Protein AF-A0A4R9PK63-F1 (afdb_monomer_lite)

Sequence (106 aa):
GRGILPVNWTAHPTALLPLWLADDSGAPYLGDPRRALARILDRYAALGLTPVTATELEFYLVDPTSQRPVGPVSPVTGRRLDSDAALSIDEVDDFEAFIHDIYEAC

Radius of gyration: 20.87 Å; chains: 1; bounding box: 40×35×47 Å

Foldseek 3Di:
DDAWAWDPPDPDTDIDGDDFDADPVRHGDPVGVVVVVVVVQVVCVVVVHDDDDDDDDDDADADPVDPDGFADQQPPPRHGPPDDPVPDPVSCVSCVVVVVVVVVVD

Secondary structure (DSSP, 8-state):
----EEETTSSS-EEE-----B-TTSPBPTT-HHHHHHHHHHHHHHTT---------------TTSSS--PPBPTTT--B--S--TT-HHHHHHTHHHHHHHHHH-

pLDDT: mean 90.84, std 6.22, range [65.94, 98.5]

Structure (mmCIF, N/CA/C/O backbone):
data_AF-A0A4R9PK63-F1
#
_entry.id   AF-A0A4R9PK63-F1
#
loop_
_atom_site.group_PDB
_atom_site.id
_atom_site.type_symbol
_atom_site.label_atom_id
_atom_site.label_alt_id
_atom_site.label_comp_id
_atom_site.label_asym_id
_atom_site.label_entity_id
_atom_site.label_seq_id
_atom_site.pdbx_PDB_ins_code
_atom_site.Cartn_x
_atom_site.Cartn_y
_atom_site.Cartn_z
_atom_site.occupancy
_atom_site.B_iso_or_equiv
_atom_site.auth_seq_id
_atom_site.auth_comp_id
_atom_site.auth_asym_id
_atom_site.auth_atom_id
_atom_site.pdbx_PDB_model_num
ATOM 1 N N . GLY A 1 1 ? 3.660 2.720 -17.325 1.00 69.19 1 GLY A N 1
ATOM 2 C CA . GLY A 1 1 ? 3.384 2.991 -15.897 1.00 69.19 1 GLY A CA 1
ATOM 3 C C . GLY A 1 1 ? 1.888 2.950 -15.661 1.00 69.19 1 GLY A C 1
ATOM 4 O O . GLY A 1 1 ? 1.151 2.940 -16.639 1.00 69.19 1 GLY A O 1
ATOM 5 N N . ARG A 1 2 ? 1.438 2.912 -14.402 1.00 80.12 2 ARG A N 1
ATOM 6 C CA . ARG A 1 2 ? 0.006 3.031 -14.078 1.00 80.12 2 ARG A CA 1
ATOM 7 C C . ARG A 1 2 ? -0.500 4.412 -14.529 1.00 80.12 2 ARG A C 1
ATOM 9 O O . ARG A 1 2 ? 0.245 5.384 -14.412 1.00 80.12 2 ARG A O 1
ATOM 16 N N . GLY A 1 3 ? -1.698 4.460 -15.115 1.00 88.50 3 GLY A N 1
ATOM 17 C CA . GLY A 1 3 ? -2.320 5.694 -15.606 1.00 88.50 3 GLY A CA 1
ATOM 18 C C . GLY A 1 3 ? -2.811 6.608 -14.479 1.00 88.50 3 GLY A C 1
ATOM 19 O O . GLY A 1 3 ? -2.481 6.396 -13.313 1.00 88.50 3 GLY A O 1
ATOM 20 N N . ILE A 1 4 ? -3.609 7.615 -14.839 1.00 93.44 4 ILE A N 1
ATOM 21 C CA . ILE A 1 4 ? -4.289 8.498 -13.880 1.00 93.44 4 ILE A CA 1
ATOM 22 C C . ILE A 1 4 ? -5.235 7.661 -13.009 1.00 93.44 4 ILE A C 1
ATOM 24 O O . ILE A 1 4 ? -5.991 6.847 -13.537 1.00 93.44 4 ILE A O 1
ATOM 28 N N . LEU A 1 5 ? -5.196 7.871 -11.692 1.00 92.94 5 LEU A N 1
ATOM 29 C CA . LEU A 1 5 ? -6.067 7.192 -10.732 1.00 92.94 5 LEU A CA 1
ATOM 30 C C . LEU A 1 5 ? -7.060 8.186 -10.122 1.00 92.94 5 LEU A C 1
ATOM 32 O O . LEU A 1 5 ? -6.625 9.237 -9.646 1.00 92.94 5 LEU A O 1
ATOM 36 N N . PRO A 1 6 ? -8.371 7.890 -10.124 1.00 92.44 6 PRO A N 1
ATOM 37 C CA . PRO A 1 6 ? -9.338 8.724 -9.426 1.00 92.44 6 PRO A CA 1
ATOM 38 C C . PRO A 1 6 ? -9.106 8.648 -7.914 1.00 92.44 6 PRO A C 1
ATOM 40 O O . PRO A 1 6 ? -8.787 7.590 -7.378 1.00 92.44 6 PRO A O 1
ATOM 43 N N . VAL A 1 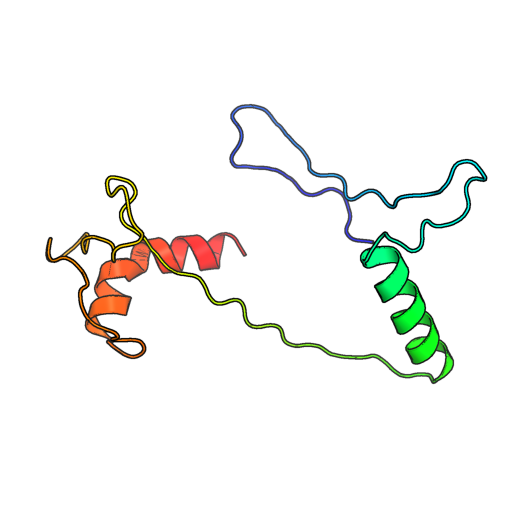7 ? -9.282 9.777 -7.232 1.00 94.00 7 VAL A N 1
ATOM 44 C CA . VAL A 1 7 ? -9.260 9.879 -5.770 1.00 94.00 7 VAL A CA 1
ATOM 45 C C . VAL A 1 7 ? -10.678 10.234 -5.334 1.00 94.00 7 VAL A C 1
ATOM 47 O O . VAL A 1 7 ? -11.088 11.392 -5.371 1.00 94.00 7 VAL A O 1
ATOM 50 N N . ASN A 1 8 ? -11.462 9.210 -5.011 1.00 89.88 8 ASN A N 1
ATOM 51 C CA . ASN A 1 8 ? -12.904 9.299 -4.753 1.00 89.88 8 ASN A CA 1
ATOM 52 C C . ASN A 1 8 ? -13.260 9.610 -3.289 1.00 89.88 8 ASN A C 1
ATOM 54 O O . ASN A 1 8 ? -14.432 9.796 -2.981 1.00 89.88 8 ASN A O 1
ATOM 58 N N . TRP A 1 9 ? -12.267 9.714 -2.402 1.00 88.19 9 TRP A N 1
ATOM 59 C CA . TRP A 1 9 ? -12.457 10.029 -0.980 1.00 88.19 9 TRP A CA 1
ATOM 60 C C . TRP A 1 9 ? -12.223 11.508 -0.623 1.00 88.19 9 TRP A C 1
ATOM 62 O O . TRP A 1 9 ? -12.240 11.881 0.548 1.00 88.19 9 TRP A O 1
ATOM 72 N N . THR A 1 10 ? -11.977 12.375 -1.608 1.00 94.06 10 THR A N 1
ATOM 73 C CA . THR A 1 10 ? -11.774 13.818 -1.395 1.00 94.06 10 THR A CA 1
ATOM 74 C C . THR A 1 10 ? -13.033 14.621 -1.710 1.00 94.06 10 THR A C 1
ATOM 76 O O . THR A 1 10 ? -13.775 14.289 -2.628 1.00 94.06 10 THR A O 1
ATOM 79 N N . ALA A 1 11 ? -13.233 15.745 -1.013 1.00 94.00 11 ALA A N 1
ATOM 80 C CA . ALA A 1 11 ? -14.398 16.621 -1.203 1.00 94.00 11 ALA A CA 1
ATOM 81 C C . ALA A 1 11 ? -14.506 17.254 -2.607 1.00 94.00 11 ALA A C 1
ATOM 83 O O . ALA A 1 11 ? -15.580 17.694 -3.014 1.00 94.00 11 ALA A O 1
ATOM 84 N N . HIS A 1 12 ? -13.400 17.311 -3.352 1.00 96.12 12 HIS A N 1
ATOM 85 C CA . HIS A 1 12 ? -13.357 17.806 -4.725 1.00 96.12 12 HIS A CA 1
ATOM 86 C C . HIS A 1 12 ? -12.831 16.720 -5.669 1.00 96.12 12 HIS A C 1
ATOM 88 O O . HIS A 1 12 ? -11.983 15.928 -5.242 1.00 96.12 12 HIS A O 1
ATOM 94 N N . PRO A 1 13 ? -13.271 16.695 -6.945 1.00 94.50 13 PRO A N 1
ATOM 95 C CA . PRO A 1 13 ? -12.745 15.770 -7.943 1.00 94.50 13 PRO A CA 1
ATOM 96 C C . PRO A 1 13 ? -11.221 15.865 -8.032 1.00 94.50 13 PRO A C 1
ATOM 98 O O . PRO A 1 13 ? -10.675 16.882 -8.461 1.00 94.50 13 PRO A O 1
ATOM 101 N N . THR A 1 14 ? -10.543 14.804 -7.603 1.00 96.62 14 THR A N 1
ATOM 102 C CA . THR A 1 14 ? -9.083 14.750 -7.499 1.00 96.62 14 THR A CA 1
ATOM 103 C C . THR A 1 14 ? -8.571 13.515 -8.226 1.00 96.62 14 THR A C 1
ATOM 105 O O . THR A 1 14 ? -9.244 12.485 -8.301 1.00 96.62 14 THR A O 1
ATOM 108 N N . ALA A 1 15 ? -7.368 13.622 -8.784 1.00 95.69 15 ALA A N 1
ATOM 109 C CA . ALA A 1 15 ? -6.708 12.527 -9.468 1.00 95.69 15 ALA A CA 1
ATOM 110 C C . ALA A 1 15 ? -5.245 12.419 -9.030 1.00 95.69 15 ALA A C 1
ATOM 112 O O . ALA A 1 15 ? -4.549 13.428 -8.902 1.00 95.69 15 ALA A O 1
ATOM 113 N N . LEU A 1 16 ? -4.773 11.190 -8.834 1.00 95.06 16 LEU A N 1
ATOM 114 C CA . LEU A 1 16 ? -3.374 10.879 -8.581 1.00 95.06 16 LEU A CA 1
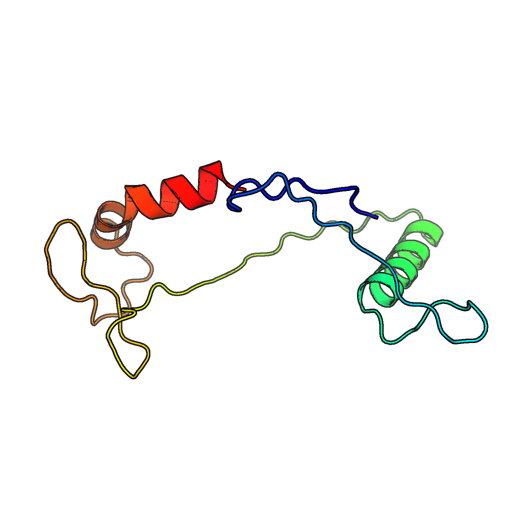ATOM 115 C C . LEU A 1 16 ? -2.701 10.519 -9.909 1.00 95.06 16 LEU A C 1
ATOM 117 O O . LEU A 1 16 ? -3.105 9.573 -10.588 1.00 95.06 16 LEU A O 1
ATOM 121 N N . LEU A 1 17 ? -1.654 11.266 -10.269 1.00 94.56 17 LEU A N 1
ATOM 122 C CA . LEU A 1 17 ? -0.818 10.998 -11.439 1.00 94.56 17 LEU A CA 1
ATOM 123 C C . LEU A 1 17 ? 0.570 10.505 -10.995 1.00 94.56 17 LEU A C 1
ATOM 125 O O . LEU A 1 17 ? 1.355 11.294 -10.469 1.00 94.56 17 LEU A O 1
ATOM 129 N N . PRO A 1 18 ? 0.916 9.224 -11.217 1.00 92.44 18 PRO A N 1
ATOM 130 C CA . PRO A 1 18 ? 2.247 8.722 -10.887 1.00 92.44 18 PRO A CA 1
ATOM 131 C C . PRO A 1 18 ? 3.325 9.284 -11.833 1.00 92.44 18 PRO A C 1
ATOM 133 O O . PRO A 1 18 ? 3.364 8.937 -13.013 1.00 92.44 18 PRO A O 1
ATOM 136 N N . LEU A 1 19 ? 4.263 10.084 -11.315 1.00 91.25 19 LEU A N 1
ATOM 137 C CA . LEU A 1 19 ? 5.321 10.747 -12.101 1.00 91.25 19 LEU A CA 1
ATOM 138 C C . LEU A 1 19 ? 6.710 10.178 -11.832 1.00 91.25 19 LEU A C 1
ATOM 140 O O . LEU A 1 19 ? 7.067 9.928 -10.681 1.00 91.25 19 LEU A O 1
ATOM 144 N N . TRP A 1 20 ? 7.477 9.917 -12.892 1.00 92.69 20 TRP A N 1
ATOM 145 C CA . TRP A 1 20 ? 8.863 9.462 -12.761 1.00 92.69 20 TRP A CA 1
ATOM 146 C C . TRP A 1 20 ? 9.804 10.634 -12.553 1.00 92.69 20 TRP A C 1
ATOM 148 O O . TRP A 1 20 ? 9.693 11.638 -13.255 1.00 92.69 20 TRP A O 1
ATOM 158 N N . LEU A 1 21 ? 10.765 10.463 -11.649 1.00 93.75 21 LEU A N 1
ATOM 159 C CA . LEU A 1 21 ? 11.819 11.451 -11.473 1.00 93.75 21 LEU A CA 1
ATOM 160 C C . LEU A 1 21 ? 12.865 11.341 -12.593 1.00 93.75 21 LEU A C 1
ATOM 162 O O . LEU A 1 21 ? 13.182 10.252 -13.097 1.00 93.75 21 LEU A O 1
ATOM 166 N N . ALA A 1 22 ? 13.397 12.498 -12.963 1.00 94.19 22 ALA A N 1
ATOM 167 C CA . ALA A 1 22 ? 14.553 12.678 -13.825 1.00 94.19 22 ALA A CA 1
ATOM 168 C C . ALA A 1 22 ? 15.524 13.643 -13.133 1.00 94.19 22 ALA A C 1
ATOM 170 O O . ALA A 1 22 ? 15.097 14.432 -12.288 1.00 94.19 22 ALA A O 1
ATOM 171 N N . ASP A 1 23 ? 16.811 13.544 -13.449 1.00 93.31 23 ASP A N 1
ATOM 172 C CA . ASP A 1 23 ? 17.802 14.525 -13.006 1.00 93.31 23 ASP A CA 1
ATOM 173 C C . ASP A 1 23 ? 17.773 15.793 -13.877 1.00 93.31 23 ASP A C 1
ATOM 175 O O . ASP A 1 23 ? 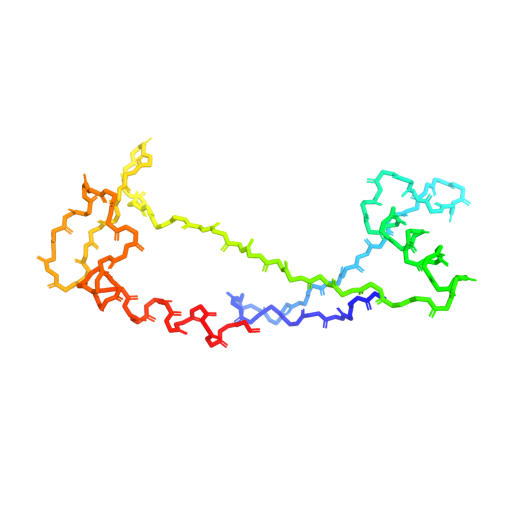17.017 15.886 -14.848 1.00 93.31 23 ASP A O 1
ATOM 179 N N . ASP A 1 24 ? 18.622 16.768 -13.547 1.00 95.31 24 ASP A N 1
ATOM 180 C CA . ASP A 1 24 ? 18.699 18.054 -14.254 1.00 95.31 24 ASP A CA 1
ATOM 181 C C . ASP A 1 24 ? 19.124 17.921 -15.729 1.00 95.31 24 ASP A C 1
ATOM 183 O O . ASP A 1 24 ? 18.905 18.835 -16.524 1.00 95.31 24 ASP A O 1
ATOM 187 N N . SER A 1 25 ? 19.713 16.785 -16.121 1.00 96.06 25 SER A N 1
ATOM 188 C CA . SER A 1 25 ? 20.044 16.479 -17.518 1.00 96.06 25 SER A CA 1
ATOM 189 C C . SER A 1 25 ? 18.873 15.859 -18.291 1.00 96.06 25 SER A C 1
ATOM 191 O O . SER A 1 25 ? 18.965 15.644 -19.500 1.00 96.06 25 SER A O 1
ATOM 193 N N . GLY A 1 26 ? 17.766 15.563 -17.604 1.00 93.69 26 GLY A N 1
ATOM 194 C CA . GLY A 1 26 ? 16.616 14.841 -18.139 1.00 93.69 26 GLY A CA 1
ATOM 195 C C . GLY A 1 26 ? 16.792 13.320 -18.142 1.00 93.69 26 GLY A C 1
ATOM 196 O O . GLY A 1 26 ? 15.900 12.603 -18.610 1.00 93.69 26 GLY A O 1
ATOM 197 N N . ALA A 1 27 ? 17.904 12.797 -17.619 1.00 93.00 27 ALA A N 1
ATOM 198 C CA . ALA A 1 27 ? 18.121 11.361 -17.525 1.00 93.00 27 ALA A CA 1
ATOM 199 C C . ALA A 1 27 ? 17.273 10.749 -16.391 1.00 93.00 27 ALA A C 1
ATOM 201 O O . ALA A 1 27 ? 16.964 11.422 -15.405 1.00 93.00 27 ALA A O 1
ATOM 202 N N . PRO A 1 28 ? 16.863 9.468 -16.493 1.00 92.00 28 PRO A N 1
ATOM 203 C CA . PRO A 1 28 ? 16.119 8.797 -15.429 1.00 92.00 28 PRO A CA 1
ATOM 204 C C . PRO A 1 28 ? 16.846 8.838 -14.080 1.00 92.00 28 PRO A C 1
ATOM 206 O O . PRO A 1 28 ? 17.959 8.326 -13.958 1.00 92.00 28 PRO A O 1
ATOM 209 N N . TYR A 1 29 ? 16.187 9.361 -13.044 1.00 93.31 29 TYR A N 1
ATOM 210 C CA . TYR A 1 29 ? 16.768 9.399 -11.706 1.00 93.31 29 TYR A CA 1
ATOM 211 C C . TYR A 1 29 ? 16.780 7.997 -11.085 1.00 93.31 29 TYR A C 1
ATOM 213 O O . TYR A 1 29 ? 15.732 7.383 -10.881 1.00 93.31 29 TYR A O 1
ATOM 221 N N . LEU A 1 30 ? 17.967 7.477 -10.767 1.00 87.19 30 LEU A N 1
ATOM 222 C CA . LEU A 1 30 ? 18.125 6.101 -10.276 1.00 87.19 30 LEU A CA 1
ATOM 223 C C . LEU A 1 30 ? 17.691 5.900 -8.815 1.00 87.19 30 LEU A C 1
ATOM 225 O O . LEU A 1 30 ? 17.547 4.756 -8.393 1.00 87.19 30 LEU A O 1
ATOM 229 N N . GLY A 1 31 ? 17.451 6.982 -8.067 1.00 91.00 31 GLY A N 1
ATOM 230 C CA . GLY A 1 31 ? 16.816 6.914 -6.748 1.00 91.00 31 GLY A CA 1
ATOM 231 C C . GLY A 1 31 ? 15.294 6.730 -6.806 1.00 91.00 31 GLY A C 1
ATOM 232 O O . GLY A 1 31 ? 14.680 6.493 -5.772 1.00 91.00 31 GLY A O 1
ATOM 233 N N . ASP A 1 32 ? 14.671 6.807 -7.990 1.00 94.38 32 ASP A N 1
ATOM 234 C CA . ASP A 1 32 ? 13.260 6.455 -8.169 1.00 94.38 32 ASP A CA 1
ATOM 235 C C . ASP A 1 32 ? 13.112 4.918 -8.203 1.00 94.38 32 ASP A C 1
ATOM 237 O O . ASP A 1 32 ? 13.546 4.272 -9.169 1.00 94.38 32 ASP A O 1
ATOM 241 N N . PRO A 1 33 ? 12.467 4.292 -7.199 1.00 93.44 33 PRO A N 1
ATOM 242 C CA . PRO A 1 33 ? 12.335 2.838 -7.139 1.00 93.44 33 PRO A CA 1
ATOM 243 C C . PRO A 1 33 ? 11.552 2.264 -8.327 1.00 93.44 33 PRO A C 1
ATOM 245 O O . PRO A 1 33 ? 11.781 1.122 -8.726 1.00 93.44 33 PRO A O 1
ATOM 248 N N . ARG A 1 34 ? 10.670 3.043 -8.966 1.00 93.25 34 ARG A N 1
ATOM 249 C CA . ARG A 1 34 ? 9.924 2.593 -10.150 1.00 93.25 34 ARG A CA 1
ATOM 250 C C . ARG A 1 34 ? 10.798 2.587 -11.398 1.00 93.25 34 ARG A C 1
ATOM 252 O O . ARG A 1 34 ? 10.588 1.743 -12.267 1.00 93.25 34 ARG A O 1
ATOM 259 N N . ARG A 1 35 ? 11.791 3.479 -11.486 1.00 92.88 35 ARG A N 1
ATOM 260 C CA . ARG A 1 35 ? 12.841 3.409 -12.517 1.00 92.88 35 ARG A CA 1
ATOM 261 C C . ARG A 1 35 ? 13.739 2.198 -12.287 1.00 92.88 35 ARG A C 1
ATOM 263 O O . ARG A 1 35 ? 14.055 1.495 -13.246 1.00 92.88 35 ARG A O 1
ATOM 270 N N . ALA A 1 36 ? 14.104 1.921 -11.035 1.00 91.19 36 ALA A N 1
ATOM 271 C CA . ALA A 1 36 ? 14.872 0.727 -10.687 1.00 91.19 36 ALA A CA 1
ATOM 272 C C . ALA A 1 36 ? 14.122 -0.564 -11.068 1.00 91.19 36 ALA A C 1
ATOM 274 O O . ALA A 1 36 ? 14.697 -1.427 -11.732 1.00 91.19 36 ALA A O 1
ATOM 275 N N . LEU A 1 37 ? 12.828 -0.663 -10.740 1.00 92.94 37 LEU A N 1
ATOM 276 C CA . LEU A 1 37 ? 11.985 -1.799 -11.119 1.00 92.94 37 LEU A CA 1
ATOM 277 C C . LEU A 1 37 ? 11.851 -1.942 -12.640 1.00 92.94 37 LEU A C 1
ATOM 279 O O . LEU A 1 37 ? 12.017 -3.045 -13.152 1.00 92.94 37 LEU A O 1
ATOM 283 N N . ALA A 1 38 ? 11.616 -0.849 -13.375 1.00 92.56 38 ALA A N 1
ATOM 284 C CA . ALA A 1 38 ? 11.523 -0.889 -14.838 1.00 92.56 38 ALA A CA 1
ATOM 285 C C . ALA A 1 38 ? 12.779 -1.510 -15.476 1.00 92.56 38 ALA A C 1
ATOM 287 O O . ALA A 1 38 ? 12.666 -2.417 -16.294 1.00 92.56 38 ALA A O 1
ATOM 288 N N . ARG A 1 39 ? 13.975 -1.131 -15.004 1.00 92.56 39 ARG A N 1
ATOM 289 C CA . ARG A 1 39 ? 15.243 -1.718 -15.476 1.00 92.56 39 ARG A CA 1
ATOM 290 C C . ARG A 1 39 ? 15.370 -3.214 -15.184 1.00 92.56 39 ARG A C 1
ATOM 292 O O . ARG A 1 39 ? 16.041 -3.928 -15.924 1.00 92.56 39 ARG A O 1
ATOM 299 N N . ILE A 1 40 ? 14.793 -3.697 -14.084 1.00 94.38 40 ILE A N 1
ATOM 300 C CA . ILE A 1 40 ? 14.769 -5.132 -13.765 1.00 94.38 40 ILE A CA 1
ATOM 301 C C . ILE A 1 40 ? 13.821 -5.860 -14.721 1.00 94.38 40 ILE A C 1
ATOM 303 O O . ILE A 1 40 ? 14.179 -6.916 -15.240 1.00 94.38 40 ILE A O 1
ATOM 307 N N . LEU A 1 41 ? 12.650 -5.283 -14.998 1.00 95.38 41 LEU A N 1
ATOM 308 C CA . LEU A 1 41 ? 11.684 -5.845 -15.943 1.00 95.38 41 LEU A CA 1
ATOM 309 C C . LEU A 1 41 ? 12.250 -5.914 -17.368 1.00 95.38 41 LEU A C 1
ATOM 311 O O . LEU A 1 41 ? 12.095 -6.946 -18.017 1.00 95.38 41 LEU A O 1
ATOM 315 N N . ASP A 1 42 ? 12.994 -4.898 -17.815 1.00 96.25 42 ASP A N 1
ATOM 316 C CA . ASP A 1 42 ? 13.675 -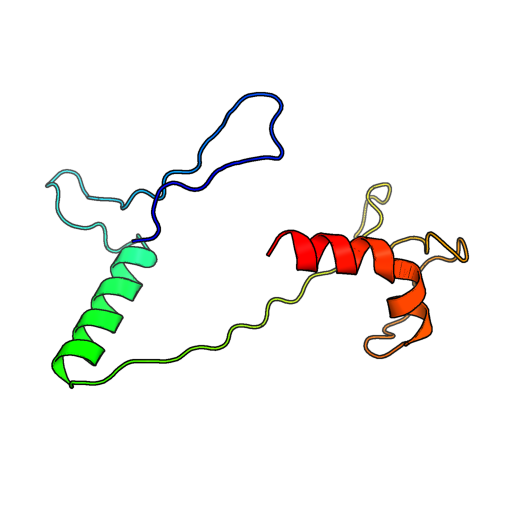4.911 -19.120 1.00 96.25 42 ASP A CA 1
ATOM 317 C C . ASP A 1 42 ? 14.653 -6.095 -19.246 1.00 96.25 42 ASP A C 1
ATOM 319 O O . ASP A 1 42 ? 14.766 -6.717 -20.303 1.00 96.25 42 ASP A O 1
ATOM 323 N N . ARG A 1 43 ? 15.335 -6.461 -18.150 1.00 97.56 43 ARG A N 1
ATOM 324 C CA . ARG A 1 43 ? 16.253 -7.613 -18.116 1.00 97.56 43 ARG A CA 1
ATOM 325 C C . ARG A 1 43 ? 15.518 -8.947 -18.212 1.00 97.56 43 ARG A C 1
ATOM 327 O O . ARG A 1 43 ? 16.019 -9.847 -18.876 1.00 97.56 43 ARG A O 1
ATOM 334 N N . TYR A 1 44 ? 14.354 -9.084 -17.575 1.00 98.31 44 TYR A N 1
ATOM 335 C CA . TYR A 1 44 ? 13.512 -10.274 -17.747 1.00 98.31 44 TYR A CA 1
ATOM 336 C C . TYR A 1 44 ? 12.967 -10.370 -19.175 1.00 98.31 44 TYR A C 1
ATOM 338 O O . TYR A 1 44 ? 13.037 -11.438 -19.783 1.00 98.31 44 TYR A O 1
ATOM 346 N N . ALA A 1 45 ? 12.513 -9.249 -19.742 1.00 98.06 45 ALA A N 1
ATOM 347 C CA . ALA A 1 45 ? 12.009 -9.191 -21.110 1.00 98.06 45 ALA A CA 1
ATOM 348 C C . ALA A 1 45 ? 13.081 -9.585 -22.141 1.00 98.06 45 ALA A C 1
ATOM 350 O O . ALA A 1 45 ? 12.792 -10.348 -23.061 1.00 98.06 45 ALA A O 1
ATOM 351 N N . ALA A 1 46 ? 14.334 -9.154 -21.953 1.00 98.50 46 ALA A N 1
ATOM 352 C CA . ALA A 1 46 ? 15.463 -9.553 -22.801 1.00 98.50 46 ALA A CA 1
ATOM 353 C C . ALA A 1 46 ? 15.744 -11.070 -22.787 1.00 98.50 46 ALA A C 1
ATOM 355 O O . ALA A 1 46 ? 16.340 -11.593 -23.725 1.00 98.50 46 ALA A O 1
ATOM 356 N N . LEU A 1 47 ? 15.303 -11.778 -21.742 1.00 98.38 47 LEU A N 1
ATOM 357 C CA . LEU A 1 47 ? 15.385 -13.236 -21.619 1.00 98.38 47 LEU A CA 1
ATOM 358 C C . LEU A 1 47 ? 14.110 -13.953 -22.097 1.00 98.38 47 LEU A C 1
ATOM 360 O O . LEU A 1 47 ? 14.029 -15.174 -21.996 1.00 98.38 47 LEU A O 1
ATOM 364 N N . GLY A 1 48 ? 13.102 -13.222 -22.586 1.00 98.44 48 GLY A N 1
ATOM 365 C CA . GLY A 1 48 ? 11.796 -13.783 -22.943 1.00 98.44 48 GLY A CA 1
ATOM 366 C C . GLY A 1 48 ? 10.971 -14.244 -21.735 1.00 98.44 48 GLY A C 1
ATOM 367 O O . GLY A 1 48 ? 10.075 -15.071 -21.886 1.00 98.44 48 GLY A O 1
ATOM 368 N N . LEU A 1 49 ? 11.275 -13.740 -20.535 1.00 98.38 49 LEU A N 1
ATOM 369 C CA . LEU A 1 49 ? 10.620 -14.122 -19.285 1.00 98.38 49 LEU A CA 1
ATOM 370 C C . LEU A 1 49 ? 9.635 -13.045 -18.823 1.00 98.38 49 LEU A C 1
ATOM 372 O O . LEU A 1 49 ? 9.873 -11.850 -18.984 1.00 98.38 49 LEU A O 1
ATOM 376 N N . THR A 1 50 ? 8.550 -13.477 -18.179 1.00 97.19 50 THR A N 1
ATOM 3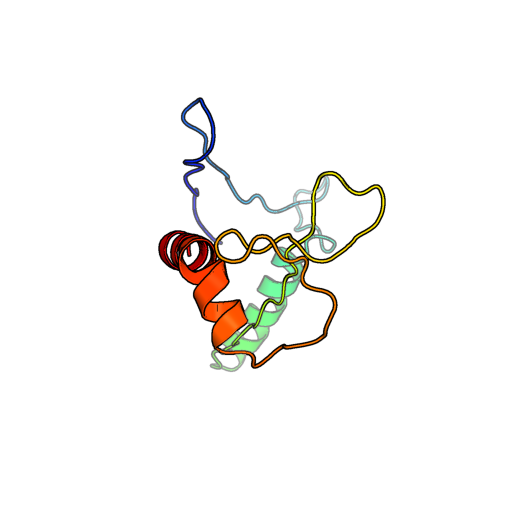77 C CA . THR A 1 50 ? 7.581 -12.591 -17.518 1.00 97.19 50 THR A CA 1
ATOM 378 C C . THR A 1 50 ? 7.546 -12.919 -16.025 1.00 97.19 50 THR A C 1
ATOM 380 O O . THR A 1 50 ? 7.046 -13.984 -15.661 1.00 97.19 50 THR A O 1
ATOM 383 N N . PRO A 1 51 ? 8.098 -12.061 -15.148 1.00 96.25 51 PRO A N 1
ATOM 384 C CA . PRO A 1 51 ? 8.051 -12.299 -13.713 1.00 96.25 51 PRO A CA 1
ATOM 385 C C . PRO A 1 51 ? 6.619 -12.115 -13.197 1.00 96.25 51 PRO A C 1
ATOM 387 O O . PRO A 1 51 ? 5.953 -11.136 -13.533 1.00 96.25 51 PRO A O 1
ATOM 390 N N . VAL A 1 52 ? 6.166 -13.045 -12.358 1.00 96.06 52 VAL A N 1
ATOM 391 C CA . VAL A 1 52 ? 4.872 -12.983 -11.667 1.00 96.06 52 VAL A CA 1
ATOM 392 C C . VAL A 1 52 ? 5.146 -12.854 -10.174 1.00 96.06 52 VAL A C 1
ATOM 394 O O . VAL A 1 52 ? 5.931 -13.622 -9.620 1.00 96.06 52 VAL A O 1
ATOM 397 N N . THR A 1 53 ? 4.520 -11.873 -9.530 1.00 93.88 53 THR A N 1
ATOM 398 C CA . THR A 1 53 ? 4.667 -11.608 -8.094 1.00 93.88 53 THR A CA 1
ATOM 399 C C . THR A 1 53 ? 3.303 -11.615 -7.426 1.00 93.88 53 THR A C 1
ATOM 401 O O . THR A 1 53 ? 2.378 -10.984 -7.935 1.00 93.88 53 THR A O 1
ATOM 404 N N . ALA A 1 54 ? 3.205 -12.266 -6.271 1.00 95.38 54 ALA A N 1
ATOM 405 C CA . ALA A 1 54 ? 2.080 -12.141 -5.356 1.00 95.38 54 ALA A CA 1
ATOM 406 C C . ALA A 1 54 ? 2.586 -11.429 -4.101 1.00 95.38 54 ALA A C 1
ATOM 408 O O . ALA A 1 54 ? 3.549 -11.881 -3.484 1.00 95.38 54 ALA A O 1
ATOM 409 N N . THR A 1 55 ? 2.003 -10.276 -3.787 1.00 93.31 55 THR A N 1
ATOM 410 C CA . THR A 1 55 ? 2.361 -9.492 -2.602 1.00 93.31 55 THR A CA 1
ATOM 411 C C . THR A 1 55 ? 1.232 -9.571 -1.594 1.00 93.31 55 THR A C 1
ATOM 413 O O . THR A 1 55 ? 0.093 -9.273 -1.945 1.00 93.31 55 THR A O 1
ATOM 416 N N . GLU A 1 56 ? 1.570 -9.904 -0.356 1.00 93.44 56 GLU A N 1
ATOM 417 C CA . GLU A 1 56 ? 0.673 -9.806 0.791 1.00 93.44 56 GLU A CA 1
ATOM 418 C C . GLU A 1 56 ? 1.024 -8.536 1.572 1.00 93.44 56 GLU A C 1
ATOM 420 O O . GLU A 1 56 ? 2.202 -8.216 1.755 1.00 93.44 56 GLU A O 1
ATOM 425 N N . LEU A 1 57 ? 0.002 -7.778 1.971 1.00 91.00 57 LEU A N 1
ATOM 426 C CA . LEU A 1 57 ? 0.152 -6.573 2.780 1.00 91.00 57 LEU A CA 1
ATOM 427 C C . LEU A 1 57 ? -0.611 -6.766 4.085 1.00 91.00 57 LEU A C 1
ATOM 429 O O . LEU A 1 57 ? -1.839 -6.772 4.096 1.00 91.00 57 LEU A O 1
ATOM 433 N N . GLU A 1 58 ? 0.133 -6.890 5.175 1.00 90.06 58 GLU A N 1
ATOM 434 C CA . GLU A 1 58 ? -0.427 -6.920 6.520 1.00 90.06 58 GLU A CA 1
ATOM 435 C C . GLU A 1 58 ? -0.628 -5.497 7.049 1.00 90.06 58 GLU A C 1
ATOM 437 O O . GLU A 1 58 ? 0.167 -4.587 6.785 1.00 90.06 58 GLU A O 1
ATOM 442 N N . PHE A 1 59 ? -1.687 -5.306 7.828 1.00 89.19 59 PHE A N 1
ATOM 443 C CA . PHE A 1 59 ? -1.975 -4.057 8.518 1.00 89.19 59 PHE A CA 1
ATOM 444 C C . PHE A 1 59 ? -2.596 -4.346 9.886 1.00 89.19 59 PHE A C 1
ATOM 446 O O . PHE A 1 59 ? -3.063 -5.450 10.153 1.00 89.19 59 PHE A O 1
ATOM 453 N N . TYR A 1 60 ? -2.614 -3.329 10.745 1.00 87.81 60 TYR A N 1
ATOM 454 C CA . TYR A 1 60 ? -3.205 -3.409 12.076 1.00 87.81 60 TYR A CA 1
ATOM 455 C C . TYR A 1 60 ? -4.277 -2.339 12.225 1.00 87.81 60 TYR A C 1
ATOM 457 O O . TYR A 1 60 ? -4.058 -1.177 11.873 1.00 87.81 60 TYR A O 1
ATOM 465 N N . LEU A 1 61 ? -5.415 -2.722 12.797 1.00 88.75 61 LEU A N 1
ATOM 466 C CA . LEU A 1 61 ? -6.366 -1.768 13.346 1.00 88.75 61 LEU A CA 1
ATOM 467 C C . LEU A 1 61 ? -5.874 -1.308 14.716 1.00 88.75 61 LEU A C 1
ATOM 469 O O . LEU A 1 61 ? -5.381 -2.109 15.508 1.00 88.75 61 LEU A O 1
ATOM 473 N N . VAL A 1 62 ? -5.997 -0.014 14.998 1.00 91.25 62 VAL A N 1
ATOM 474 C CA . VAL A 1 62 ? -5.588 0.572 16.279 1.00 91.25 62 VAL A CA 1
ATOM 475 C C . VAL A 1 62 ? -6.647 1.537 16.784 1.00 91.25 62 VAL A C 1
ATOM 477 O O . VAL A 1 62 ? -7.350 2.171 15.998 1.00 91.25 62 VAL A O 1
ATOM 480 N N . ASP A 1 63 ? -6.746 1.671 18.102 1.00 91.69 63 ASP A N 1
ATOM 481 C CA . ASP A 1 63 ? -7.591 2.687 18.724 1.00 91.69 63 ASP A CA 1
ATOM 482 C C . ASP A 1 63 ? -6.998 4.093 18.504 1.00 91.69 63 ASP A C 1
ATOM 484 O O . ASP A 1 63 ? -5.921 4.390 19.036 1.00 91.69 63 ASP A O 1
ATOM 488 N N . PRO A 1 64 ? -7.691 4.989 17.775 1.00 89.62 64 PRO A N 1
ATOM 489 C CA . PRO A 1 64 ? -7.172 6.317 17.460 1.00 89.62 64 PRO A CA 1
ATOM 490 C C . PRO A 1 64 ? -7.155 7.267 18.667 1.00 89.62 64 PRO A C 1
ATOM 492 O O . PRO A 1 64 ? -6.547 8.334 18.599 1.00 89.62 64 PRO A O 1
ATOM 495 N N . THR A 1 65 ? -7.828 6.921 19.768 1.00 91.75 65 THR A N 1
ATOM 496 C CA . THR A 1 65 ? -7.889 7.748 20.986 1.00 91.75 65 THR A CA 1
ATOM 497 C C . THR A 1 65 ? -6.700 7.517 21.919 1.00 91.75 65 THR A C 1
ATOM 499 O O . THR A 1 65 ? -6.436 8.325 22.815 1.00 91.75 65 THR A O 1
ATOM 502 N N . SER A 1 66 ? -5.956 6.431 21.711 1.00 89.94 66 SER A N 1
ATOM 503 C CA . SER A 1 66 ? -4.812 6.071 22.536 1.00 89.94 66 SER A CA 1
ATOM 504 C C . SER A 1 66 ? -3.537 6.786 22.084 1.00 89.94 66 SER A C 1
ATOM 506 O O . SER A 1 66 ? -3.241 6.908 20.900 1.00 89.94 66 SER A O 1
ATOM 508 N N . GLN A 1 67 ? -2.712 7.200 23.049 1.00 92.94 67 GLN A N 1
ATOM 509 C CA . GLN A 1 67 ? -1.371 7.749 22.788 1.00 92.94 67 GLN A CA 1
ATOM 510 C C . GLN A 1 67 ? -0.344 6.674 22.391 1.00 92.94 67 GLN A C 1
ATOM 512 O O . GLN A 1 67 ? 0.810 6.986 22.097 1.00 92.94 67 GLN A O 1
ATOM 517 N N . ARG A 1 68 ? -0.731 5.397 22.441 1.00 91.81 68 ARG A N 1
ATOM 518 C CA . ARG A 1 68 ? 0.089 4.247 22.044 1.00 91.81 68 ARG A CA 1
ATOM 519 C C . ARG A 1 68 ? -0.742 3.298 21.178 1.00 91.81 68 ARG A C 1
ATOM 521 O O . ARG A 1 68 ? -1.938 3.185 21.441 1.00 91.81 68 ARG A O 1
ATOM 528 N N . PRO A 1 69 ? -0.138 2.579 20.216 1.00 90.00 69 PRO A N 1
ATOM 529 C CA . PRO A 1 69 ? -0.849 1.567 19.442 1.00 90.00 69 PRO A CA 1
ATOM 530 C C . PRO A 1 69 ? -1.407 0.497 20.380 1.00 90.00 69 PRO A C 1
ATOM 532 O O . PRO A 1 69 ? -0.654 -0.221 21.034 1.00 90.00 69 PRO A O 1
ATOM 535 N N . VAL A 1 70 ? -2.728 0.441 20.484 1.00 91.81 70 VAL A N 1
ATOM 536 C CA . VAL A 1 70 ? -3.462 -0.596 21.210 1.00 91.81 70 VAL A CA 1
ATOM 537 C C . VAL A 1 70 ? -4.579 -1.089 20.306 1.00 91.81 70 VAL A C 1
ATOM 539 O O . VAL A 1 70 ? -5.049 -0.330 19.451 1.00 91.81 70 VAL A O 1
ATOM 542 N N . GLY A 1 71 ? -4.994 -2.340 20.502 1.00 90.69 71 GLY A N 1
ATOM 543 C CA . GLY A 1 71 ? -6.050 -2.950 19.705 1.00 90.69 71 GLY A CA 1
ATOM 544 C C . GLY A 1 71 ? -7.342 -2.125 19.731 1.00 90.69 71 GLY A C 1
ATOM 545 O O . GLY A 1 71 ? -7.614 -1.430 20.725 1.00 90.69 71 GLY A O 1
ATOM 546 N N . PRO A 1 72 ? -8.128 -2.163 18.644 1.00 92.44 72 PRO A N 1
ATOM 547 C CA . PRO A 1 72 ? -9.388 -1.446 18.556 1.00 92.44 72 PRO A CA 1
ATOM 548 C C . PRO A 1 72 ? -10.399 -2.012 19.561 1.00 92.44 72 PRO A C 1
ATOM 550 O O . PRO A 1 72 ? -10.212 -3.071 20.167 1.00 92.44 72 PRO A O 1
ATOM 553 N N . VAL A 1 73 ? -11.496 -1.284 19.737 1.00 92.25 73 VAL A N 1
ATOM 554 C CA . VAL A 1 73 ? -12.677 -1.799 20.429 1.00 92.25 73 VAL A CA 1
ATOM 555 C C . VAL A 1 73 ? -13.578 -2.446 19.385 1.00 92.25 73 VAL A C 1
ATOM 557 O O . VAL A 1 73 ? -13.877 -1.813 18.373 1.00 92.25 73 VAL A O 1
ATOM 560 N N . SER A 1 74 ? -13.997 -3.688 19.626 1.00 91.56 74 SER A N 1
ATOM 561 C CA . SER A 1 74 ? -14.960 -4.384 18.772 1.00 91.56 74 SER A CA 1
ATOM 562 C C . SER A 1 74 ? -16.254 -3.565 18.663 1.00 91.56 74 SER A C 1
ATOM 564 O O . SER A 1 74 ? -16.808 -3.168 19.698 1.00 91.56 74 SER A O 1
ATOM 566 N N . PRO A 1 75 ? -16.764 -3.314 17.443 1.00 90.69 75 PRO A N 1
ATOM 567 C CA . PRO A 1 75 ? -18.012 -2.583 17.253 1.00 90.69 75 PRO A CA 1
ATOM 568 C C . PRO A 1 75 ? -19.241 -3.407 17.672 1.00 90.69 75 PRO A C 1
ATOM 570 O O . PRO A 1 75 ? -20.301 -2.829 17.902 1.00 90.69 75 PRO A O 1
ATOM 573 N N . VAL A 1 76 ? -19.100 -4.732 17.807 1.00 92.44 76 VAL A N 1
ATOM 574 C CA . VAL A 1 76 ? -20.177 -5.660 18.185 1.00 92.44 76 VAL A CA 1
ATOM 575 C C . VAL A 1 76 ? -20.198 -5.894 19.694 1.00 92.44 76 VAL A C 1
ATOM 577 O O . VAL A 1 76 ? -21.229 -5.721 20.344 1.00 92.44 76 VAL A O 1
ATOM 580 N N . THR A 1 77 ? -19.059 -6.271 20.280 1.00 91.56 77 THR A N 1
ATOM 581 C CA . THR A 1 77 ? -18.989 -6.678 21.694 1.00 91.56 77 THR A CA 1
ATOM 582 C C . THR A 1 77 ? -18.618 -5.535 22.637 1.00 91.56 77 THR A C 1
ATOM 584 O O . THR A 1 77 ? -18.776 -5.665 23.854 1.00 91.56 77 THR A O 1
ATOM 587 N N . GLY A 1 78 ? -18.088 -4.425 22.111 1.00 92.19 78 GLY A N 1
ATOM 588 C CA . GLY A 1 78 ? -17.561 -3.314 22.907 1.00 92.19 78 GLY A CA 1
ATOM 589 C C . GLY A 1 78 ? -16.309 -3.673 23.714 1.00 92.19 78 GLY A C 1
ATOM 590 O O . GLY A 1 78 ? -15.854 -2.878 24.541 1.00 92.19 78 GLY A O 1
ATOM 591 N N . ARG A 1 79 ? -15.746 -4.869 23.510 1.00 90.12 79 ARG A N 1
ATOM 592 C CA . ARG A 1 79 ? -14.517 -5.308 24.169 1.00 90.12 79 ARG A CA 1
ATOM 593 C C . ARG A 1 79 ? -13.310 -4.851 23.375 1.00 90.12 79 ARG A C 1
ATOM 595 O O . ARG A 1 79 ? -13.330 -4.804 22.149 1.00 90.12 79 ARG A O 1
ATOM 602 N N . ARG A 1 80 ? -12.249 -4.506 24.096 1.00 90.38 80 ARG A N 1
ATOM 603 C CA . ARG A 1 80 ? -10.960 -4.222 23.477 1.00 90.38 80 ARG A CA 1
ATOM 604 C C . ARG A 1 80 ? -10.300 -5.531 23.079 1.00 90.38 80 ARG A C 1
ATOM 606 O O . ARG A 1 80 ? -10.271 -6.450 23.892 1.00 90.38 80 ARG A O 1
ATOM 613 N N . LEU A 1 81 ? -9.744 -5.567 21.875 1.00 88.69 81 LEU A N 1
ATOM 614 C CA . LEU A 1 81 ? -8.878 -6.661 21.465 1.00 88.69 81 LEU A CA 1
ATOM 615 C C . LEU A 1 81 ? -7.548 -6.511 22.204 1.00 88.69 81 LEU A C 1
ATOM 617 O O . LEU A 1 81 ? -6.848 -5.506 22.050 1.00 88.69 81 LEU A O 1
ATOM 621 N N . ASP A 1 82 ? -7.240 -7.482 23.056 1.00 84.25 82 ASP A N 1
ATOM 622 C CA . ASP A 1 82 ? -6.055 -7.511 23.917 1.00 84.25 82 ASP A CA 1
ATOM 623 C C . ASP A 1 82 ? -5.216 -8.789 23.741 1.00 84.25 82 ASP A C 1
ATOM 625 O O . ASP A 1 82 ? -4.275 -9.017 24.504 1.00 84.25 82 ASP A O 1
ATOM 629 N N . SER A 1 83 ? -5.519 -9.593 22.715 1.00 76.44 83 SER A N 1
ATOM 630 C CA . SER A 1 83 ? -4.833 -10.850 22.412 1.00 76.44 83 SER A CA 1
ATOM 631 C C . SER A 1 83 ? -4.457 -10.976 20.933 1.00 76.44 83 SER A C 1
ATOM 633 O O . SER A 1 83 ? -5.115 -10.399 20.070 1.00 76.44 83 SER A O 1
ATOM 635 N N . ASP A 1 84 ? -3.411 -11.756 20.649 1.00 67.19 84 ASP A N 1
ATOM 636 C CA . ASP A 1 84 ? -3.005 -12.116 19.287 1.00 67.19 84 ASP A CA 1
ATOM 637 C C . ASP A 1 84 ? -3.895 -13.255 18.770 1.00 67.19 84 ASP A C 1
ATOM 639 O O . ASP A 1 84 ? -3.524 -14.431 18.816 1.00 67.19 84 ASP A O 1
ATOM 643 N N . ALA A 1 85 ? -5.093 -12.926 18.294 1.00 68.06 85 ALA A N 1
ATOM 644 C CA . ALA A 1 85 ? -6.034 -13.910 17.768 1.00 68.06 85 ALA A CA 1
ATOM 645 C C . ALA A 1 85 ? -6.100 -13.858 16.233 1.00 68.06 85 ALA A C 1
ATOM 647 O O . ALA A 1 85 ? -7.164 -13.780 15.631 1.00 68.06 85 ALA A O 1
ATOM 648 N N . ALA A 1 86 ? -4.936 -13.980 15.582 1.00 65.94 86 ALA A N 1
ATOM 649 C CA . ALA A 1 86 ? -4.774 -13.884 14.123 1.00 65.94 86 ALA A CA 1
ATOM 650 C C . ALA A 1 86 ? -5.665 -14.838 13.290 1.00 65.94 86 ALA A C 1
ATOM 652 O O . ALA A 1 86 ? -5.792 -14.661 12.084 1.00 65.94 86 ALA A O 1
ATOM 653 N N . LEU A 1 87 ? -6.263 -15.857 13.919 1.00 74.50 87 LEU A N 1
ATOM 654 C CA . LEU A 1 87 ? -7.177 -16.826 13.301 1.00 74.50 87 LEU A CA 1
ATOM 655 C C . LEU A 1 87 ? -8.547 -16.885 14.005 1.00 74.50 87 LEU A C 1
ATOM 657 O O . LEU A 1 87 ? -9.278 -17.865 13.850 1.00 74.50 87 LEU A O 1
ATOM 661 N N . SER A 1 88 ? -8.883 -15.890 14.8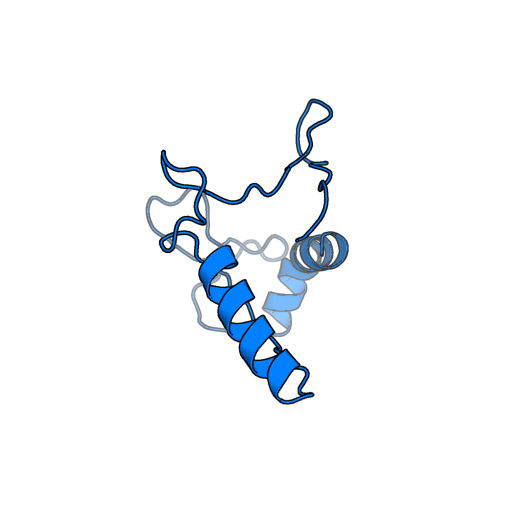27 1.00 82.00 88 SER A N 1
ATOM 662 C CA . SER A 1 88 ? -10.168 -15.833 15.521 1.00 82.00 88 SER A CA 1
ATOM 663 C C . SER A 1 88 ? -11.286 -15.524 14.536 1.00 82.00 88 SER A C 1
ATOM 665 O O . SER A 1 88 ? -11.328 -14.449 13.944 1.00 82.00 88 SER A O 1
ATOM 667 N N . ILE A 1 89 ? -12.207 -16.476 14.379 1.00 85.44 89 ILE A N 1
ATOM 668 C CA . ILE A 1 89 ? -13.403 -16.293 13.551 1.00 85.44 89 ILE A CA 1
ATOM 669 C C . ILE A 1 89 ? -14.279 -15.182 14.138 1.00 85.44 89 ILE A C 1
ATOM 671 O O . ILE A 1 89 ? -14.770 -14.353 13.384 1.00 85.44 89 ILE A O 1
ATOM 675 N N . ASP A 1 90 ? -14.404 -15.124 15.467 1.00 85.81 90 ASP A N 1
ATOM 676 C CA . ASP A 1 90 ? -15.224 -14.118 16.147 1.00 85.81 90 ASP A CA 1
ATOM 677 C C . ASP A 1 90 ? -14.672 -12.699 15.937 1.00 85.81 90 ASP A C 1
ATOM 679 O O . ASP A 1 90 ? -15.435 -11.763 15.731 1.00 85.81 90 ASP A O 1
ATOM 683 N N . GLU A 1 91 ? -13.345 -12.518 15.941 1.00 84.56 91 GLU A N 1
ATOM 684 C CA . GLU A 1 91 ? -12.756 -11.197 15.677 1.00 84.56 91 GLU A CA 1
ATOM 685 C C . GLU A 1 91 ? -12.903 -10.793 14.207 1.00 84.56 91 GLU A C 1
ATOM 687 O O . GLU A 1 91 ? -13.153 -9.627 13.914 1.00 84.56 91 GLU A O 1
ATOM 692 N N . VAL A 1 92 ? -12.783 -11.741 13.273 1.00 85.38 92 VAL A N 1
ATOM 693 C CA . VAL A 1 92 ? -13.043 -11.467 11.852 1.00 85.38 92 VAL A CA 1
ATOM 694 C C . VAL A 1 92 ? -14.501 -11.053 11.637 1.00 85.38 92 VAL A C 1
ATOM 696 O O . VAL A 1 92 ? -14.743 -10.104 10.895 1.00 85.38 92 VAL A O 1
ATOM 699 N N . ASP A 1 93 ? -15.446 -11.721 12.304 1.00 89.38 93 ASP A N 1
ATOM 700 C CA . ASP A 1 93 ? -16.881 -11.415 12.241 1.00 89.38 93 ASP A CA 1
ATOM 701 C C . ASP A 1 93 ? -17.185 -10.035 12.849 1.00 89.38 93 ASP A C 1
ATOM 703 O O . ASP A 1 93 ? -17.831 -9.193 12.226 1.00 89.38 93 ASP A O 1
ATOM 707 N N . ASP A 1 94 ? -16.607 -9.736 14.017 1.00 92.06 94 ASP A N 1
ATOM 708 C CA . ASP A 1 94 ? -16.757 -8.445 14.695 1.00 92.06 94 ASP A CA 1
ATOM 709 C C . ASP A 1 94 ? -16.311 -7.254 13.821 1.00 92.06 94 ASP A C 1
ATOM 711 O O . ASP A 1 94 ? -16.857 -6.156 13.954 1.00 92.06 94 ASP A O 1
ATOM 715 N N . PHE A 1 95 ? -15.331 -7.442 12.929 1.00 91.25 95 PHE A N 1
ATOM 716 C CA . PHE A 1 95 ? -14.830 -6.409 12.009 1.00 91.25 95 PHE A CA 1
ATOM 717 C C . PHE A 1 95 ? -15.223 -6.633 10.541 1.00 91.25 95 PHE A C 1
ATOM 719 O O . PHE A 1 95 ? -14.681 -5.949 9.666 1.00 91.25 95 PHE A O 1
ATOM 726 N N . GLU A 1 96 ? -16.180 -7.522 10.253 1.00 92.38 96 GLU A N 1
ATOM 727 C CA . GLU A 1 96 ? -16.568 -7.912 8.888 1.00 92.38 96 GLU A CA 1
ATOM 728 C C . GLU A 1 96 ? -16.850 -6.692 8.005 1.00 92.38 96 GLU A C 1
ATOM 730 O O . GLU A 1 96 ? -16.300 -6.582 6.912 1.00 92.38 96 GLU A O 1
ATOM 735 N N . ALA A 1 97 ? -17.646 -5.737 8.497 1.00 92.94 97 ALA A N 1
ATOM 736 C CA . ALA A 1 97 ? -18.028 -4.548 7.734 1.00 92.94 97 ALA A CA 1
ATOM 737 C C . ALA A 1 97 ? -16.810 -3.738 7.251 1.00 92.94 97 ALA A C 1
ATOM 739 O O . ALA A 1 97 ? -16.754 -3.321 6.099 1.00 92.94 97 ALA A O 1
ATOM 740 N N . PHE A 1 98 ? -15.802 -3.565 8.109 1.00 91.94 98 PHE A N 1
ATOM 741 C CA . PHE A 1 98 ? -14.578 -2.855 7.744 1.00 91.94 98 PHE A CA 1
ATOM 742 C C . PHE A 1 98 ? -13.733 -3.649 6.740 1.00 91.94 98 PHE A C 1
ATOM 744 O O . PHE A 1 98 ? -13.193 -3.087 5.788 1.00 91.94 98 PHE A O 1
ATOM 751 N N . ILE A 1 99 ? -13.606 -4.961 6.947 1.00 91.25 99 ILE A N 1
ATOM 752 C CA . ILE A 1 99 ? -12.861 -5.831 6.034 1.00 91.25 99 ILE A CA 1
ATOM 753 C C . ILE A 1 99 ? -13.534 -5.857 4.657 1.00 91.25 99 ILE A C 1
ATOM 755 O O . ILE A 1 99 ? -12.847 -5.785 3.638 1.00 91.25 99 ILE A O 1
ATOM 759 N N . HIS A 1 100 ? -14.865 -5.891 4.615 1.00 92.88 100 HIS A N 1
ATOM 760 C CA . HIS A 1 100 ? -15.642 -5.790 3.386 1.00 92.88 100 HIS A CA 1
ATOM 761 C C . HIS A 1 100 ? -15.386 -4.466 2.654 1.00 92.88 100 HIS A C 1
ATOM 763 O O . HIS A 1 100 ? -15.103 -4.492 1.458 1.00 92.88 100 HIS A O 1
ATOM 769 N N . ASP A 1 101 ? -15.372 -3.332 3.364 1.00 93.00 101 ASP A N 1
ATOM 770 C CA . ASP A 1 101 ? -15.051 -2.025 2.773 1.00 93.00 101 ASP A CA 1
ATOM 771 C C . ASP A 1 101 ? -13.645 -1.998 2.138 1.00 93.00 101 ASP A C 1
ATOM 773 O O . ASP A 1 101 ? -13.453 -1.385 1.085 1.00 93.00 101 ASP A O 1
ATOM 777 N N . ILE A 1 102 ? -12.655 -2.681 2.732 1.00 91.81 102 ILE A N 1
ATOM 778 C CA . ILE A 1 102 ? -11.318 -2.834 2.128 1.00 91.81 102 ILE A CA 1
ATOM 779 C C . ILE A 1 102 ? -11.396 -3.630 0.824 1.00 91.81 102 ILE A C 1
ATOM 781 O O . ILE A 1 102 ? -10.771 -3.228 -0.161 1.00 91.81 102 ILE A O 1
ATOM 785 N N . TYR A 1 103 ? -12.128 -4.747 0.818 1.00 89.88 103 TYR A N 1
ATOM 786 C CA . TYR A 1 103 ? -12.273 -5.590 -0.369 1.00 89.88 103 TYR A CA 1
ATOM 787 C C . TYR A 1 103 ? -12.983 -4.862 -1.512 1.00 89.88 103 TYR A C 1
ATOM 789 O O . TYR A 1 103 ? -12.544 -4.978 -2.649 1.00 89.88 103 TYR A O 1
ATOM 797 N N . GLU A 1 104 ? -14.024 -4.079 -1.230 1.00 91.81 104 GLU A N 1
ATOM 798 C CA . GLU A 1 104 ? -14.728 -3.291 -2.254 1.00 91.81 104 GLU A CA 1
ATOM 799 C C . GLU A 1 104 ? -13.871 -2.140 -2.808 1.00 91.81 104 GLU A C 1
ATOM 801 O O . GLU A 1 104 ? -14.044 -1.716 -3.953 1.00 91.81 104 GLU A O 1
ATOM 806 N N . ALA A 1 105 ? -12.938 -1.614 -2.012 1.00 86.81 105 ALA A N 1
ATOM 807 C CA . ALA A 1 105 ? -12.060 -0.522 -2.425 1.00 86.81 105 ALA A CA 1
ATOM 808 C C . ALA A 1 105 ? -10.856 -0.962 -3.286 1.00 86.81 105 ALA A C 1
ATOM 810 O O . ALA A 1 105 ? -10.213 -0.094 -3.892 1.00 86.81 105 ALA A O 1
ATOM 811 N N . CYS A 1 106 ? -10.525 -2.259 -3.325 1.00 81.00 106 CYS A N 1
ATOM 812 C CA . CYS A 1 106 ? -9.305 -2.805 -3.941 1.00 81.00 106 CYS A CA 1
ATOM 813 C C . CYS A 1 106 ? -9.582 -3.588 -5.230 1.00 81.00 106 CYS A C 1
ATOM 815 O O . CYS A 1 106 ? -8.810 -3.379 -6.200 1.00 81.00 106 CYS A O 1
#